Protein AF-A0A1V5IYV1-F1 (afdb_monomer)

Radius of gyration: 19.33 Å; Cα contacts (8 Å, |Δi|>4): 363; chains: 1; bounding box: 56×39×52 Å

Foldseek 3Di:
DDQDFDAWDWKWKDAFPDQPDADPDTHTDDDFDPPFWDKDKAQFDWDFDDDPVDPHGPDIDRPGHIWIKTKTKDLDCQQCVVQLQQVWHGDGPPDTDGDPDPDFRWMWMWTQTPSQKIKTFNIWTKHKDWDWDPDPVIGIMIMIMTIFDCDPVNPDRMDMGHNPD

Structure (mmCIF, N/CA/C/O backbone):
data_AF-A0A1V5IYV1-F1
#
_entry.id   AF-A0A1V5IYV1-F1
#
loop_
_atom_site.group_PDB
_atom_site.id
_atom_site.type_symbol
_atom_site.label_atom_id
_atom_site.label_alt_id
_atom_site.label_comp_id
_atom_site.label_asym_id
_atom_site.label_entity_id
_atom_site.label_seq_id
_atom_site.pdbx_PDB_ins_code
_atom_site.Cartn_x
_atom_site.Cartn_y
_atom_site.Cartn_z
_atom_site.occupancy
_atom_site.B_iso_or_equiv
_atom_site.auth_seq_id
_atom_site.auth_comp_id
_atom_site.auth_asym_id
_atom_site.auth_atom_id
_atom_site.pdbx_PDB_model_num
ATOM 1 N N . MET A 1 1 ? -18.928 -18.892 12.050 1.00 53.16 1 MET A N 1
ATOM 2 C CA . MET A 1 1 ? -17.603 -19.458 12.385 1.00 53.16 1 MET A CA 1
ATOM 3 C C . MET A 1 1 ? -16.616 -18.313 12.238 1.00 53.16 1 MET A C 1
ATOM 5 O O . MET A 1 1 ? -16.802 -17.544 11.308 1.00 53.16 1 MET A O 1
ATOM 9 N N . ALA A 1 2 ? -15.686 -18.104 13.170 1.00 63.81 2 ALA A N 1
ATOM 10 C CA . ALA A 1 2 ? -14.675 -17.061 12.989 1.00 63.81 2 ALA A CA 1
ATOM 11 C C . ALA A 1 2 ? -13.650 -17.561 11.962 1.00 63.81 2 ALA A C 1
ATOM 13 O O . ALA A 1 2 ? -13.095 -18.644 12.148 1.00 63.81 2 ALA A O 1
ATOM 14 N N . GLU A 1 3 ? -13.450 -16.816 10.879 1.00 68.62 3 GLU A N 1
ATOM 15 C CA . GLU A 1 3 ? -12.453 -17.126 9.854 1.00 68.62 3 GLU A CA 1
ATOM 16 C C . GLU A 1 3 ? -11.184 -16.321 10.129 1.00 68.62 3 GLU A C 1
ATOM 18 O O . GLU A 1 3 ? -11.232 -15.127 10.428 1.00 68.62 3 GLU A O 1
ATOM 23 N N . TYR A 1 4 ? -1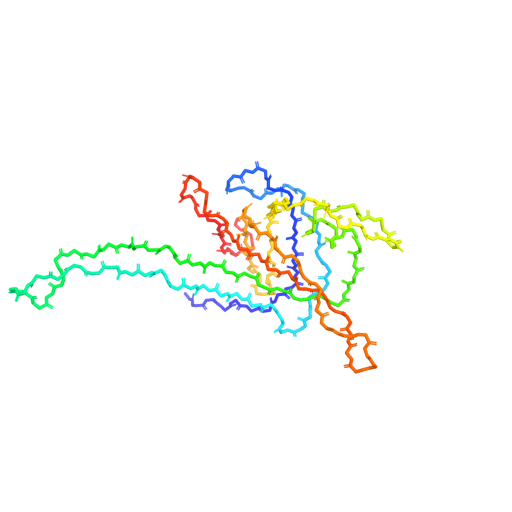0.039 -17.000 10.094 1.00 74.19 4 TYR A N 1
ATOM 24 C CA . TYR A 1 4 ? -8.745 -16.378 10.339 1.00 74.19 4 TYR A CA 1
ATOM 25 C C . TYR A 1 4 ? -8.153 -15.906 9.015 1.00 74.19 4 TYR A C 1
ATOM 27 O O . TYR A 1 4 ? -7.832 -16.724 8.153 1.00 74.19 4 TYR A O 1
ATOM 35 N N . ILE A 1 5 ? -7.952 -14.596 8.887 1.00 74.06 5 ILE A N 1
ATOM 36 C CA . ILE A 1 5 ? -7.238 -13.992 7.761 1.00 74.06 5 ILE A CA 1
ATOM 37 C C . ILE A 1 5 ? -5.764 -13.912 8.133 1.00 74.06 5 ILE A C 1
ATOM 39 O O . ILE A 1 5 ? -5.392 -13.257 9.106 1.00 74.06 5 ILE A O 1
ATOM 43 N N . TYR A 1 6 ? -4.917 -14.601 7.378 1.00 77.44 6 TYR A N 1
ATOM 44 C CA . TYR A 1 6 ? -3.479 -14.624 7.620 1.00 77.44 6 TYR A CA 1
ATOM 45 C C . TYR A 1 6 ? -2.696 -14.719 6.319 1.00 77.44 6 TYR A C 1
ATOM 47 O O . TYR A 1 6 ? -3.211 -15.227 5.322 1.00 77.44 6 TYR A O 1
ATOM 55 N N . ALA A 1 7 ? -1.443 -14.259 6.425 1.00 73.75 7 ALA A N 1
ATOM 56 C CA . ALA A 1 7 ? -0.383 -14.260 5.422 1.00 73.75 7 ALA A CA 1
ATOM 57 C C . ALA A 1 7 ? -0.775 -13.612 4.086 1.00 73.75 7 ALA A C 1
ATOM 59 O O . ALA A 1 7 ? -1.742 -13.985 3.433 1.00 73.75 7 ALA A O 1
ATOM 60 N N . VAL A 1 8 ? -0.013 -12.607 3.663 1.00 79.62 8 VAL A N 1
ATOM 61 C CA . VAL A 1 8 ? -0.205 -12.015 2.339 1.00 79.62 8 VAL A CA 1
ATOM 62 C C . VAL A 1 8 ? 0.543 -12.860 1.328 1.00 79.62 8 VAL A C 1
ATOM 64 O O . VAL A 1 8 ? 1.749 -13.061 1.455 1.00 79.62 8 VAL A O 1
ATOM 67 N N . LYS A 1 9 ? -0.195 -13.323 0.324 1.00 81.81 9 LYS A N 1
ATOM 68 C CA . LYS A 1 9 ? 0.330 -14.100 -0.788 1.00 81.81 9 LYS A CA 1
ATOM 69 C C . LYS A 1 9 ? 0.904 -13.196 -1.866 1.00 81.81 9 LYS A C 1
ATOM 71 O O . LYS A 1 9 ? 1.999 -13.435 -2.357 1.00 81.81 9 LYS A O 1
ATOM 76 N N . GLN A 1 10 ? 0.133 -12.185 -2.269 1.00 83.25 10 GLN A N 1
ATOM 77 C CA . GLN A 1 10 ? 0.498 -11.300 -3.369 1.00 83.25 10 GLN A CA 1
ATOM 78 C C . GLN A 1 10 ? -0.294 -9.994 -3.322 1.00 83.25 10 GLN A C 1
ATOM 80 O O . GLN A 1 10 ? -1.450 -9.969 -2.893 1.00 83.25 10 GLN A O 1
ATOM 85 N N . MET A 1 11 ? 0.317 -8.919 -3.816 1.00 84.12 11 MET A N 1
ATOM 86 C CA . MET A 1 11 ? -0.339 -7.630 -4.009 1.00 84.12 11 MET A CA 1
ATOM 87 C C . MET A 1 11 ? -0.389 -7.263 -5.490 1.00 84.12 11 MET A C 1
ATOM 89 O O . MET A 1 11 ? 0.558 -7.503 -6.241 1.00 84.12 11 MET A O 1
ATOM 93 N N . PHE A 1 12 ? -1.483 -6.630 -5.892 1.00 86.75 12 PHE A N 1
ATOM 94 C CA . PHE A 1 12 ? -1.675 -6.088 -7.227 1.00 86.75 12 PHE A CA 1
ATOM 95 C C . PHE A 1 12 ? -2.101 -4.626 -7.157 1.00 86.75 12 PHE A C 1
ATOM 97 O O . PHE A 1 12 ? -2.751 -4.211 -6.196 1.00 86.75 12 PHE A O 1
ATOM 104 N N . TYR A 1 13 ? -1.777 -3.867 -8.201 1.00 87.12 13 TYR A N 1
ATOM 105 C CA . TYR A 1 13 ? -2.197 -2.480 -8.360 1.00 87.12 13 TYR A CA 1
ATOM 106 C C . TYR A 1 13 ? -2.724 -2.213 -9.773 1.00 87.12 13 TYR A C 1
ATOM 108 O O . TYR A 1 13 ? -2.327 -2.864 -10.742 1.00 87.12 13 TYR A O 1
ATOM 116 N N . GLY A 1 14 ? -3.601 -1.224 -9.905 1.00 84.38 14 GLY A N 1
ATOM 117 C CA . GLY A 1 14 ? -4.127 -0.773 -11.189 1.00 84.38 14 GLY A CA 1
ATOM 118 C C . GLY A 1 14 ? -4.529 0.697 -11.163 1.00 84.38 14 GLY A C 1
ATOM 119 O O . GLY A 1 14 ? -4.516 1.348 -10.117 1.00 84.38 14 GLY A O 1
ATOM 120 N N . THR A 1 15 ? -4.860 1.240 -12.331 1.00 82.06 15 THR A N 1
ATOM 121 C CA . THR A 1 15 ? -5.423 2.592 -12.432 1.00 82.06 15 THR A CA 1
ATOM 122 C C . THR A 1 15 ? -6.911 2.533 -12.073 1.00 82.06 15 THR A C 1
ATOM 124 O O . THR A 1 15 ? -7.603 1.698 -12.652 1.00 82.06 15 THR A O 1
ATOM 127 N N . PRO A 1 16 ? -7.422 3.369 -11.152 1.00 78.56 16 PRO A N 1
ATOM 128 C CA . PRO A 1 16 ? -8.832 3.344 -10.774 1.00 78.56 16 PRO A CA 1
ATOM 129 C C . PRO A 1 16 ? -9.723 3.629 -11.989 1.00 78.56 16 PRO A C 1
ATOM 131 O O . PRO A 1 16 ? -9.472 4.576 -12.734 1.00 78.56 16 PRO A O 1
ATOM 134 N N . THR A 1 17 ? -10.755 2.812 -12.203 1.00 70.31 17 THR A N 1
ATOM 135 C CA . THR A 1 17 ? -11.741 2.980 -13.291 1.00 70.31 17 THR A CA 1
ATOM 136 C C . THR A 1 17 ? -13.053 3.605 -12.813 1.00 70.31 17 THR A C 1
ATOM 138 O O . THR A 1 17 ? -13.943 3.863 -13.619 1.00 70.31 17 THR A O 1
ATOM 141 N N . GLY A 1 18 ? -13.168 3.878 -11.512 1.00 67.88 18 GLY A N 1
ATOM 142 C CA . GLY A 1 18 ? -14.337 4.478 -10.884 1.00 67.88 18 GLY A CA 1
ATOM 143 C C . GLY A 1 18 ? -14.230 4.466 -9.360 1.00 67.88 18 GLY A C 1
ATOM 144 O O . GLY A 1 18 ? -13.191 4.121 -8.800 1.00 67.88 18 GLY A O 1
ATOM 145 N N . SER A 1 19 ? -15.324 4.835 -8.697 1.00 64.31 19 SER A N 1
ATOM 146 C CA . SER A 1 19 ? -15.408 4.930 -7.237 1.00 64.31 19 SER A CA 1
ATOM 147 C C . SER A 1 19 ? -15.381 3.566 -6.532 1.00 64.31 19 SER A C 1
ATOM 149 O O . SER A 1 19 ? -14.793 3.431 -5.466 1.00 64.31 19 SER A O 1
ATOM 151 N N . ASN A 1 20 ? -16.027 2.551 -7.118 1.00 66.25 20 ASN A N 1
ATOM 152 C CA . ASN A 1 20 ? -16.387 1.310 -6.408 1.00 66.25 20 ASN A CA 1
ATOM 153 C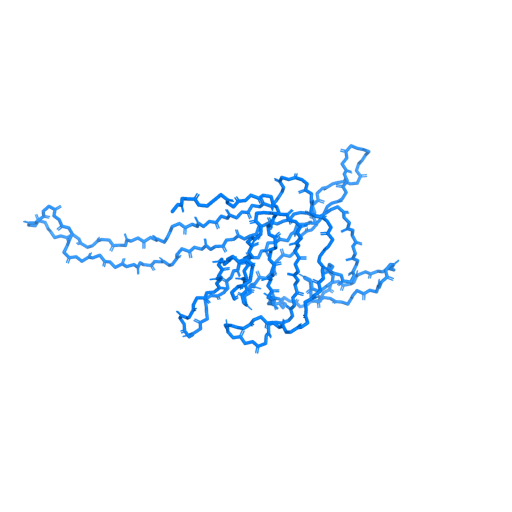 C . ASN A 1 20 ? -16.067 0.044 -7.218 1.00 66.25 20 ASN A C 1
ATOM 155 O O . ASN A 1 20 ? -16.629 -1.022 -6.979 1.00 66.25 20 ASN A O 1
ATOM 159 N N . THR A 1 21 ? -15.226 0.168 -8.243 1.00 70.25 21 THR A N 1
ATOM 160 C CA . THR A 1 21 ? -14.886 -0.934 -9.146 1.00 70.25 21 THR A CA 1
ATOM 161 C C . THR A 1 21 ? -13.381 -1.039 -9.276 1.00 70.25 21 THR A C 1
ATOM 163 O O . THR A 1 21 ? -12.706 -0.043 -9.538 1.00 70.25 21 THR A O 1
ATOM 166 N N . LEU A 1 22 ? -12.854 -2.253 -9.135 1.00 74.06 22 LEU A N 1
ATOM 167 C CA . LEU A 1 22 ? -11.470 -2.531 -9.501 1.00 74.06 22 LEU A CA 1
ATOM 168 C C . LEU A 1 22 ? -11.310 -2.512 -11.028 1.00 74.06 22 LEU A C 1
ATOM 170 O O . LEU A 1 22 ? -12.221 -2.931 -11.746 1.00 74.06 22 LEU A O 1
ATOM 174 N N . PRO A 1 23 ? -10.150 -2.068 -11.535 1.00 78.06 23 PRO A N 1
ATOM 175 C CA . PRO A 1 23 ? -9.812 -2.197 -12.941 1.00 78.06 23 PRO A CA 1
ATOM 176 C C . PRO A 1 23 ? -9.693 -3.666 -13.356 1.00 78.06 23 PRO A C 1
ATOM 178 O O . PRO A 1 23 ? -9.206 -4.506 -12.599 1.00 78.06 23 PRO A O 1
ATOM 181 N N . GLU A 1 24 ? -10.076 -3.957 -14.600 1.00 73.69 24 GLU A N 1
ATOM 182 C CA . GLU A 1 24 ? -9.998 -5.303 -15.188 1.00 73.69 24 GLU A CA 1
ATOM 183 C C . GLU A 1 24 ? -8.550 -5.792 -15.346 1.00 73.69 24 GLU A C 1
ATOM 185 O O . GLU A 1 24 ? -8.270 -6.985 -15.237 1.00 73.69 24 GLU A O 1
ATOM 190 N N . SER A 1 25 ? -7.610 -4.868 -15.565 1.00 78.38 25 SER A N 1
ATOM 191 C CA . SER A 1 25 ? -6.182 -5.158 -15.655 1.00 78.38 25 SER A CA 1
ATOM 192 C C . SER A 1 25 ? -5.457 -4.723 -14.382 1.00 78.38 25 SER A C 1
ATOM 194 O O . SER A 1 25 ? -5.270 -3.527 -14.134 1.00 78.38 25 SER A O 1
ATOM 196 N N . LEU A 1 26 ? -4.999 -5.701 -13.605 1.00 82.88 26 LEU A N 1
ATOM 197 C CA . LEU A 1 26 ? -4.191 -5.497 -12.409 1.00 82.88 26 LEU A CA 1
ATOM 198 C C . LEU A 1 26 ? -2.754 -5.961 -12.662 1.00 82.88 26 LEU A C 1
ATOM 200 O O . LEU A 1 26 ? -2.516 -7.071 -13.134 1.00 82.88 26 LEU A O 1
ATOM 204 N N . SER A 1 27 ? -1.787 -5.104 -12.345 1.00 85.06 27 SER A N 1
ATOM 205 C CA . SER A 1 27 ? -0.362 -5.421 -12.414 1.00 85.06 27 SER A CA 1
ATOM 206 C C . SER A 1 27 ? 0.125 -5.983 -11.078 1.00 85.06 27 SER A C 1
ATOM 208 O O . SER A 1 27 ? -0.180 -5.391 -10.041 1.00 85.06 27 SER A O 1
ATOM 210 N N . PRO A 1 28 ? 0.904 -7.077 -11.064 1.00 85.88 28 PRO A N 1
ATOM 211 C CA . PRO A 1 28 ? 1.488 -7.580 -9.828 1.00 85.88 28 PRO A CA 1
ATOM 212 C C . PRO A 1 28 ? 2.552 -6.611 -9.298 1.00 85.88 28 PRO A C 1
ATOM 214 O O . PRO A 1 28 ? 3.294 -5.992 -10.072 1.00 85.88 28 PRO A O 1
ATOM 217 N N . LEU A 1 29 ? 2.608 -6.487 -7.974 1.00 84.31 29 LEU A N 1
ATOM 218 C CA . LEU A 1 29 ? 3.732 -5.897 -7.253 1.00 84.31 29 LEU A CA 1
ATOM 219 C C . LEU A 1 29 ? 4.785 -6.970 -6.943 1.00 84.31 29 LEU A C 1
ATOM 221 O O . LEU A 1 29 ? 4.434 -8.152 -6.874 1.00 84.31 29 LEU A O 1
ATOM 225 N N . PRO A 1 30 ? 6.058 -6.569 -6.769 1.00 80.88 30 PRO A N 1
ATOM 226 C CA . PRO A 1 30 ? 7.114 -7.481 -6.347 1.00 80.88 30 PRO A CA 1
ATOM 227 C C . PRO A 1 30 ? 6.869 -8.024 -4.935 1.00 80.88 30 PRO A C 1
ATOM 229 O O . PRO A 1 30 ? 6.019 -7.527 -4.193 1.00 80.88 30 PRO A O 1
ATOM 232 N N . ASP A 1 31 ? 7.648 -9.035 -4.556 1.00 81.38 31 ASP A N 1
ATOM 233 C CA . ASP A 1 31 ? 7.522 -9.679 -3.252 1.00 81.38 31 ASP A CA 1
ATOM 234 C C . ASP A 1 31 ? 7.770 -8.685 -2.109 1.00 81.38 31 ASP A C 1
ATOM 236 O O . ASP A 1 31 ? 8.780 -7.973 -2.048 1.00 81.38 31 ASP A O 1
ATOM 240 N N . THR A 1 32 ? 6.827 -8.650 -1.172 1.00 80.62 32 THR A N 1
ATOM 241 C CA . THR A 1 32 ? 6.922 -7.820 0.028 1.00 80.62 32 THR A CA 1
ATOM 242 C C . THR A 1 32 ? 7.923 -8.398 1.017 1.00 80.62 32 THR A C 1
ATOM 244 O O . THR A 1 32 ? 8.015 -9.614 1.207 1.00 80.62 32 THR A O 1
ATOM 247 N N . VAL A 1 33 ? 8.617 -7.520 1.733 1.00 78.25 33 VAL A N 1
ATOM 248 C CA . VAL A 1 33 ? 9.492 -7.906 2.839 1.00 78.25 33 VAL A CA 1
ATOM 249 C C . VAL A 1 33 ? 8.670 -8.571 3.944 1.00 78.25 33 VAL A C 1
ATOM 251 O O . VAL A 1 33 ? 7.594 -8.112 4.326 1.00 78.25 33 VAL A O 1
ATOM 254 N N . LYS A 1 34 ? 9.190 -9.668 4.495 1.00 75.06 34 LYS A N 1
ATOM 255 C CA . LYS A 1 34 ? 8.506 -10.414 5.552 1.00 75.06 34 LYS A CA 1
ATOM 256 C C . LYS A 1 34 ? 8.192 -9.512 6.753 1.00 75.06 34 LYS A C 1
ATOM 258 O O . LYS A 1 34 ? 9.097 -8.937 7.350 1.00 75.06 34 LYS A O 1
ATOM 263 N N . GLY A 1 35 ? 6.918 -9.471 7.144 1.00 73.06 35 GLY A N 1
ATOM 264 C CA . GLY A 1 35 ? 6.453 -8.763 8.341 1.00 73.06 35 GLY A CA 1
ATOM 265 C C . GLY A 1 35 ? 6.359 -7.242 8.202 1.00 73.06 35 GLY A C 1
ATOM 266 O O . GLY A 1 35 ? 6.204 -6.571 9.215 1.00 73.06 35 GLY A O 1
ATOM 267 N N . THR A 1 36 ? 6.460 -6.694 6.987 1.00 76.00 36 THR A N 1
ATOM 268 C CA . THR A 1 36 ? 6.372 -5.239 6.757 1.00 76.00 36 THR A CA 1
ATOM 269 C C . THR A 1 36 ? 5.012 -4.776 6.264 1.00 76.00 36 THR A C 1
ATOM 271 O O . THR A 1 36 ? 4.789 -3.572 6.184 1.00 76.00 36 THR A O 1
ATOM 274 N N . ILE A 1 37 ? 4.109 -5.709 5.943 1.00 77.12 37 ILE A N 1
ATOM 275 C CA . ILE A 1 37 ? 2.730 -5.361 5.624 1.00 77.12 37 ILE A CA 1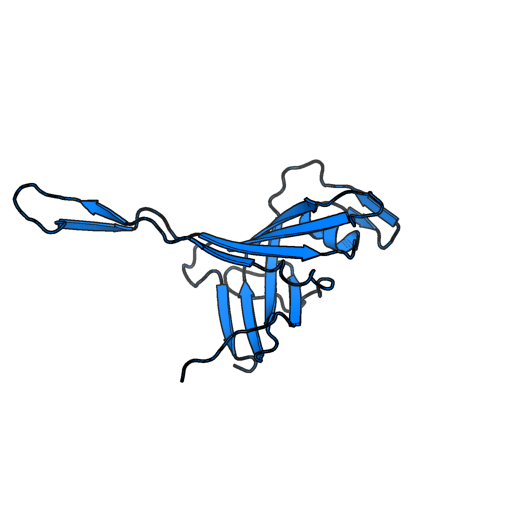
ATOM 276 C C . ILE A 1 37 ? 1.994 -5.074 6.923 1.00 77.12 37 ILE A C 1
ATOM 278 O O . ILE A 1 37 ? 1.795 -5.978 7.738 1.00 77.12 37 ILE A O 1
ATOM 282 N N . THR A 1 38 ? 1.578 -3.827 7.091 1.00 78.31 38 THR A N 1
ATOM 283 C CA . THR A 1 38 ? 0.721 -3.399 8.191 1.00 78.31 38 THR A CA 1
ATOM 284 C C . THR A 1 38 ? -0.589 -2.864 7.636 1.00 78.31 38 THR A C 1
ATOM 286 O O . THR A 1 38 ? -0.619 -2.146 6.635 1.00 78.31 38 THR A O 1
ATOM 289 N N . VAL A 1 39 ? -1.680 -3.265 8.283 1.00 75.62 39 VAL A N 1
ATOM 290 C CA . VAL A 1 39 ? -3.025 -2.753 8.038 1.00 75.62 39 VAL A CA 1
ATOM 291 C C . VAL A 1 39 ? -3.472 -2.111 9.339 1.00 75.62 39 VAL A C 1
ATOM 293 O O . VAL A 1 39 ? -3.612 -2.802 10.348 1.00 75.62 39 VAL A O 1
ATOM 296 N N . GLU A 1 40 ? -3.635 -0.795 9.324 1.00 74.31 40 GLU A N 1
ATOM 297 C CA . GLU A 1 40 ? -4.022 -0.012 10.494 1.00 74.31 40 GLU A CA 1
ATOM 298 C C . GLU A 1 40 ? -5.309 0.745 10.186 1.00 74.31 40 GLU A C 1
ATOM 300 O O . GLU A 1 40 ? -5.385 1.477 9.201 1.00 74.31 40 GLU A O 1
ATOM 305 N N . GLU A 1 41 ? -6.309 0.575 11.045 1.00 68.62 41 GLU A N 1
ATOM 306 C CA . GLU A 1 41 ? -7.542 1.353 11.028 1.00 68.62 41 GLU A CA 1
ATOM 307 C C . GLU A 1 41 ? -7.578 2.198 12.301 1.00 68.62 41 GLU A C 1
ATOM 309 O O . GLU A 1 41 ? -7.535 1.680 13.419 1.00 68.62 41 GLU A O 1
ATOM 314 N N . THR A 1 42 ? -7.590 3.514 12.132 1.00 68.81 42 THR A N 1
ATOM 315 C CA . THR A 1 42 ? -7.709 4.465 13.236 1.00 68.81 42 THR A CA 1
ATOM 316 C C . THR A 1 42 ? -9.184 4.702 13.510 1.00 68.81 42 THR A C 1
ATOM 318 O O . THR A 1 42 ? -9.941 4.982 12.586 1.00 68.81 42 THR A O 1
ATOM 321 N N . GLU A 1 43 ? -9.613 4.621 14.769 1.00 55.94 43 GLU A N 1
ATOM 322 C CA . GLU A 1 43 ? -11.001 4.917 15.127 1.00 55.94 43 GLU A CA 1
ATOM 323 C C . GLU A 1 43 ? -11.333 6.399 14.889 1.00 55.94 43 GLU A C 1
ATOM 325 O O . GLU A 1 43 ? -10.588 7.296 15.284 1.00 55.94 43 GLU A O 1
ATOM 330 N N . GLY A 1 44 ? -12.488 6.662 14.273 1.00 55.59 44 GLY A N 1
ATOM 331 C CA . GLY A 1 44 ? -13.011 8.020 14.131 1.00 55.59 44 GLY A CA 1
ATOM 332 C C . GLY A 1 44 ? -13.449 8.601 15.477 1.00 55.59 44 GLY A C 1
ATOM 333 O O . GLY A 1 44 ? -13.995 7.899 16.333 1.00 55.59 44 GLY A O 1
ATOM 334 N N . THR A 1 45 ? -13.247 9.902 15.680 1.00 55.38 45 THR A N 1
ATOM 335 C CA . THR A 1 45 ? -13.612 10.556 16.940 1.00 55.38 45 THR A CA 1
ATOM 336 C C . THR A 1 45 ? -15.121 10.818 17.033 1.00 55.38 45 THR A C 1
ATOM 338 O O . THR A 1 45 ? -15.783 11.242 16.081 1.00 55.38 45 THR A O 1
ATOM 341 N N . LEU A 1 46 ? -15.689 10.578 18.220 1.00 56.25 46 LEU A N 1
ATOM 342 C CA . LEU A 1 46 ? -17.076 10.909 18.554 1.00 56.25 46 LEU A CA 1
ATOM 343 C C . LEU A 1 46 ? -17.106 12.144 19.459 1.00 56.25 46 LEU A C 1
ATOM 345 O O . LEU A 1 46 ? -16.718 12.077 20.628 1.00 56.25 46 LEU A O 1
ATOM 349 N N . THR A 1 47 ? -17.642 13.255 18.960 1.00 63.16 47 THR A N 1
ATOM 350 C CA . THR A 1 47 ? -17.889 14.444 19.780 1.00 63.16 47 THR A CA 1
ATOM 351 C C . THR A 1 47 ? -19.221 14.293 20.514 1.00 63.16 47 THR A C 1
ATOM 353 O O . THR A 1 47 ? -20.289 14.166 19.907 1.00 63.16 47 THR A O 1
ATOM 356 N N . LYS A 1 48 ? -19.167 14.293 21.850 1.00 62.38 48 LYS A N 1
ATOM 357 C CA . LYS A 1 48 ? -20.336 14.172 22.735 1.00 62.38 48 LYS A CA 1
ATOM 358 C C . LYS A 1 48 ? -20.726 15.546 23.276 1.00 62.38 48 LYS A C 1
ATOM 360 O O . LYS A 1 48 ? -19.895 16.238 23.857 1.00 62.38 48 LYS A O 1
ATOM 365 N N . PHE A 1 49 ? -21.995 15.912 23.131 1.00 63.06 49 PHE A N 1
ATOM 366 C CA . PHE A 1 49 ? -22.571 17.121 23.713 1.00 63.06 49 PHE A CA 1
ATOM 367 C C . PHE A 1 49 ? -23.246 16.789 25.039 1.00 63.06 49 PHE A C 1
ATOM 369 O O . PHE A 1 49 ? -24.165 15.968 25.102 1.00 63.06 49 PHE A O 1
ATOM 376 N N . TRP A 1 50 ? -22.780 17.449 26.092 1.00 70.00 50 TRP A N 1
ATOM 377 C CA . TRP A 1 50 ? -23.252 17.276 27.459 1.00 70.00 50 TRP A CA 1
ATOM 378 C C . TRP A 1 50 ? -24.166 18.433 27.852 1.00 70.00 50 TRP A C 1
ATOM 380 O O . TRP A 1 50 ? -24.046 19.537 27.322 1.00 70.00 50 TRP A O 1
ATOM 390 N N . VAL A 1 51 ? -25.084 18.178 28.781 1.00 57.94 51 VAL A N 1
ATOM 391 C CA . VAL A 1 51 ? -25.910 19.214 29.408 1.00 57.94 51 VAL A CA 1
ATOM 392 C C . VAL A 1 51 ? -25.892 18.936 30.904 1.00 57.94 51 VAL A C 1
ATOM 394 O O . VAL A 1 51 ? -26.141 17.800 31.302 1.00 57.94 51 VAL A O 1
ATOM 397 N N . ASP A 1 52 ? -25.627 19.950 31.727 1.00 58.91 52 ASP A N 1
ATOM 398 C CA . ASP A 1 52 ? -25.333 19.799 33.167 1.00 58.91 52 ASP A CA 1
ATOM 399 C C . ASP A 1 52 ? -26.429 19.100 33.993 1.00 58.91 52 ASP A C 1
ATOM 401 O O . ASP A 1 52 ? -26.202 18.670 35.120 1.00 58.91 52 ASP A O 1
ATOM 405 N N . GLN A 1 53 ? -27.632 18.960 33.437 1.00 59.19 53 GLN A N 1
ATOM 406 C CA . GLN A 1 53 ? -28.789 18.354 34.097 1.00 59.19 53 GLN A CA 1
ATOM 407 C C . GLN A 1 53 ? -28.872 16.829 33.943 1.00 59.19 53 GLN A C 1
ATOM 409 O O . GLN A 1 53 ? -29.724 16.201 34.576 1.00 59.19 53 GLN A O 1
ATOM 414 N N . LYS A 1 54 ? -28.045 16.211 33.089 1.00 50.69 54 LYS A N 1
ATOM 415 C CA . LYS A 1 54 ? -28.073 14.762 32.844 1.00 50.69 54 LYS A CA 1
ATOM 416 C C . LYS A 1 54 ? -26.665 14.183 32.787 1.00 50.69 54 LYS A C 1
ATOM 418 O O . LYS A 1 54 ? -25.751 14.767 32.224 1.00 50.69 54 LYS A O 1
ATOM 423 N N . LYS A 1 55 ? -26.520 12.977 33.338 1.00 60.97 55 LYS A N 1
ATOM 424 C CA . LYS A 1 55 ? -25.261 12.215 33.348 1.00 60.97 55 LYS A CA 1
ATOM 425 C C . LYS A 1 55 ? -24.925 11.588 31.987 1.00 60.97 55 LYS A C 1
ATOM 427 O O . LYS A 1 55 ? -23.816 11.108 31.796 1.00 60.97 55 LYS A O 1
ATOM 432 N N . GLU A 1 56 ? -25.870 11.583 31.052 1.00 59.41 56 GLU A N 1
ATOM 433 C CA . GLU A 1 56 ? -25.717 10.999 29.720 1.00 59.41 56 GLU A CA 1
ATOM 434 C C . GLU A 1 56 ? -25.698 12.099 28.647 1.00 59.41 56 GLU A C 1
ATOM 436 O O . GLU A 1 56 ? -26.429 13.088 28.778 1.00 59.41 56 GLU A O 1
ATOM 441 N N . PRO A 1 57 ? -24.872 11.954 27.592 1.00 61.38 57 PRO A N 1
ATOM 442 C CA . PRO A 1 57 ? -24.750 12.959 26.544 1.00 61.38 57 PRO A CA 1
ATOM 443 C C . PRO A 1 57 ? -26.059 13.082 25.757 1.00 61.38 57 PRO A C 1
ATOM 445 O O . PRO A 1 57 ? -26.665 12.088 25.364 1.00 61.38 57 PRO A O 1
ATOM 448 N N . VAL A 1 58 ? -26.480 14.318 25.492 1.00 58.62 58 VAL A N 1
ATOM 449 C CA . VAL A 1 58 ? -27.749 14.619 24.806 1.00 58.62 58 VAL A CA 1
ATOM 450 C C . VAL A 1 58 ? -27.635 14.411 23.297 1.00 58.62 58 VAL A C 1
ATOM 452 O O . VAL A 1 58 ? -28.629 14.133 22.629 1.00 58.62 58 VAL A O 1
ATOM 455 N N . ARG A 1 59 ? -26.421 14.512 22.747 1.00 53.03 59 ARG A N 1
ATOM 456 C CA . ARG A 1 59 ? -26.154 14.245 21.334 1.00 53.03 59 ARG A CA 1
ATOM 457 C C . ARG A 1 59 ? -24.738 13.722 21.154 1.00 53.03 59 ARG A C 1
ATOM 459 O O . ARG A 1 59 ? -23.798 14.276 21.716 1.00 53.03 59 ARG A O 1
ATOM 466 N N . VAL A 1 60 ? -24.587 12.680 20.348 1.00 53.91 60 VAL A N 1
ATOM 467 C CA . VAL A 1 60 ? -23.286 12.174 19.906 1.00 53.91 60 VAL A CA 1
ATOM 468 C C . VAL A 1 60 ? -23.205 12.419 18.407 1.00 53.91 60 VAL A C 1
ATOM 470 O O . VAL A 1 60 ? -24.087 11.987 17.668 1.00 53.91 60 VAL A O 1
ATOM 473 N N . ILE A 1 61 ? -22.198 13.169 17.972 1.00 60.19 61 ILE A N 1
ATOM 474 C CA . ILE A 1 61 ? -21.938 13.448 16.559 1.00 60.19 61 ILE A CA 1
ATOM 475 C C . ILE A 1 61 ? -20.599 12.797 16.215 1.00 60.19 61 ILE A C 1
ATOM 477 O O . ILE A 1 61 ? -19.613 13.011 16.919 1.00 60.19 61 ILE A O 1
ATOM 481 N N . LYS A 1 62 ? -20.563 11.993 15.148 1.00 56.19 62 LYS A N 1
ATOM 482 C CA . LYS A 1 62 ? -19.307 11.501 14.571 1.00 56.19 62 LYS A CA 1
ATOM 483 C C . LYS A 1 62 ? -18.602 12.700 13.938 1.00 56.19 62 LYS A C 1
ATOM 485 O O . LYS A 1 62 ? -19.136 13.283 12.997 1.00 56.19 62 LYS A O 1
ATOM 490 N N . SER A 1 63 ? -17.499 13.134 14.540 1.00 58.25 63 SER A N 1
ATOM 491 C CA . SER A 1 63 ? -16.785 14.352 14.145 1.00 58.25 63 SER A CA 1
ATOM 492 C C . SER A 1 63 ? -15.736 14.078 13.077 1.00 58.25 63 SER A C 1
ATOM 494 O O . SER A 1 63 ? -15.538 14.923 12.211 1.00 58.25 63 SER A O 1
ATOM 496 N N . GLU A 1 64 ? -15.116 12.898 13.105 1.00 57.50 64 GLU A N 1
ATOM 497 C CA . GLU A 1 64 ? -14.107 12.483 12.131 1.00 57.50 64 GLU A CA 1
ATOM 498 C C . GLU A 1 64 ? -14.349 11.031 11.717 1.00 57.50 64 GLU A C 1
ATOM 500 O O . GLU A 1 64 ? -14.804 10.198 12.511 1.00 57.50 64 GLU A O 1
ATOM 505 N N . GLU A 1 65 ? -14.081 10.728 10.452 1.00 60.47 65 GLU A N 1
ATOM 506 C CA . GLU A 1 65 ? -14.076 9.350 9.973 1.00 60.47 65 GLU A CA 1
ATOM 507 C C . GLU A 1 65 ? -12.754 8.684 10.344 1.00 60.47 65 GLU A C 1
ATOM 509 O O . GLU A 1 65 ? -11.717 9.340 10.397 1.00 60.47 65 GLU A O 1
ATOM 514 N N . GLY A 1 66 ? -12.815 7.391 10.662 1.00 56.44 66 GLY A N 1
ATOM 515 C CA . GLY A 1 66 ? -11.612 6.608 10.893 1.00 56.44 66 GLY A CA 1
ATOM 516 C C . GLY A 1 66 ? -10.782 6.524 9.617 1.00 56.44 66 GLY A C 1
ATOM 517 O O . GLY A 1 66 ? -11.345 6.489 8.523 1.00 56.44 66 GLY A O 1
ATOM 518 N N . ASP A 1 67 ? -9.461 6.523 9.758 1.00 65.81 67 ASP A N 1
ATOM 519 C CA . ASP A 1 67 ? -8.540 6.440 8.625 1.00 65.81 67 ASP A CA 1
ATOM 520 C C . ASP A 1 67 ? -8.006 5.014 8.497 1.00 65.81 67 ASP A C 1
ATOM 522 O O . ASP A 1 67 ? -7.606 4.405 9.492 1.00 65.81 67 ASP A O 1
ATOM 526 N N . PHE A 1 68 ? -7.986 4.487 7.278 1.00 73.75 68 PHE A N 1
ATOM 527 C CA . PHE A 1 68 ? -7.412 3.182 6.980 1.00 73.75 68 PHE A CA 1
ATOM 528 C C . PHE A 1 68 ? -6.095 3.388 6.249 1.00 73.75 68 PHE A C 1
ATOM 530 O O . PHE A 1 68 ? -6.021 4.095 5.245 1.00 73.75 68 PHE A O 1
ATOM 537 N N . THR A 1 69 ? -5.039 2.733 6.713 1.00 78.12 69 THR A N 1
ATOM 538 C CA . THR A 1 69 ? -3.743 2.791 6.048 1.00 78.12 69 THR A CA 1
ATOM 539 C C . THR A 1 69 ? -3.171 1.398 5.868 1.00 78.12 69 THR A C 1
ATOM 541 O O . THR A 1 69 ? -3.107 0.597 6.800 1.00 78.12 69 THR A O 1
ATOM 544 N N . LEU A 1 70 ? -2.742 1.119 4.640 1.00 79.19 70 LEU A N 1
ATOM 545 C CA . LEU A 1 70 ? -1.982 -0.070 4.297 1.00 79.19 70 LEU A CA 1
ATOM 546 C C . LEU A 1 70 ? -0.552 0.349 3.978 1.00 79.19 70 LEU A C 1
ATOM 548 O O . LEU A 1 70 ? -0.328 1.176 3.094 1.00 79.19 70 LEU A O 1
ATOM 552 N N . THR A 1 71 ? 0.417 -0.219 4.688 1.00 83.69 71 THR A N 1
ATOM 553 C CA . THR A 1 71 ? 1.842 0.023 4.435 1.00 83.69 71 THR A CA 1
ATOM 554 C C . THR A 1 71 ? 2.513 -1.286 4.057 1.00 83.69 71 THR A C 1
ATOM 556 O O . THR A 1 71 ? 2.267 -2.296 4.702 1.00 83.69 71 THR A O 1
ATOM 559 N N . ALA A 1 72 ? 3.347 -1.284 3.018 1.00 83.06 72 ALA A N 1
ATOM 560 C CA . ALA A 1 72 ? 4.137 -2.439 2.596 1.00 83.06 72 ALA A CA 1
ATOM 561 C C . ALA A 1 72 ? 5.556 -2.006 2.211 1.00 83.06 72 ALA A C 1
ATOM 563 O O . ALA A 1 72 ? 5.745 -0.923 1.658 1.00 83.06 72 ALA A O 1
ATOM 564 N N . GLN A 1 73 ? 6.557 -2.847 2.479 1.00 82.88 73 GLN A N 1
ATOM 565 C CA . GLN A 1 73 ? 7.937 -2.613 2.040 1.00 82.88 73 GLN A CA 1
ATOM 566 C C . GLN A 1 73 ? 8.390 -3.681 1.053 1.00 82.88 73 GLN A C 1
ATOM 568 O O . GLN A 1 73 ? 8.004 -4.843 1.173 1.00 82.88 73 GLN A O 1
ATOM 573 N N . PHE A 1 74 ? 9.271 -3.297 0.136 1.00 80.56 74 PHE A N 1
ATOM 574 C CA . PHE A 1 74 ? 9.798 -4.147 -0.927 1.00 80.56 74 PHE A CA 1
ATOM 575 C C . PHE A 1 74 ? 11.322 -3.991 -1.017 1.00 80.56 74 PHE A C 1
ATOM 577 O O . PHE A 1 74 ? 11.839 -2.875 -0.907 1.00 80.56 74 PHE A O 1
ATOM 584 N N . TYR A 1 75 ? 12.038 -5.102 -1.223 1.00 79.25 75 TYR A N 1
ATOM 585 C CA . TYR A 1 75 ? 13.479 -5.079 -1.523 1.00 79.25 75 TYR A CA 1
ATOM 586 C C . TYR A 1 75 ? 13.767 -4.970 -3.018 1.00 79.25 75 TYR A C 1
ATOM 588 O O . TYR A 1 75 ? 14.800 -4.424 -3.398 1.00 79.25 75 TYR A O 1
ATOM 596 N N . ASP A 1 76 ? 12.874 -5.496 -3.856 1.00 76.44 76 ASP A N 1
ATOM 597 C CA . ASP A 1 76 ? 13.046 -5.429 -5.300 1.00 76.44 76 ASP A CA 1
ATOM 598 C C . ASP A 1 76 ? 12.713 -4.024 -5.810 1.00 76.44 76 ASP A C 1
ATOM 600 O O . ASP A 1 76 ? 11.650 -3.464 -5.515 1.00 76.44 76 ASP A O 1
ATOM 604 N N . PHE A 1 77 ? 13.652 -3.449 -6.554 1.00 70.12 77 PHE A N 1
ATOM 605 C CA . PHE A 1 77 ? 13.595 -2.079 -7.040 1.00 70.12 77 PHE A CA 1
ATOM 606 C C . PHE A 1 77 ? 13.286 -2.075 -8.538 1.00 70.12 77 PHE A C 1
ATOM 608 O O . PHE A 1 77 ? 14.130 -1.750 -9.373 1.00 70.12 77 PHE A O 1
ATOM 615 N N . ASP A 1 78 ? 12.050 -2.431 -8.880 1.00 77.62 78 ASP A N 1
ATOM 616 C CA . ASP A 1 78 ? 11.555 -2.268 -10.243 1.00 77.62 78 ASP A CA 1
ATOM 617 C C . ASP A 1 78 ? 11.254 -0.782 -10.506 1.00 77.62 78 ASP A C 1
ATOM 619 O O . ASP A 1 78 ? 10.297 -0.202 -9.977 1.00 77.62 78 ASP A O 1
ATOM 623 N N . PHE A 1 79 ? 12.103 -0.156 -11.325 1.00 75.31 79 PHE A N 1
ATOM 624 C CA . PHE A 1 79 ? 12.026 1.265 -11.659 1.00 75.31 79 PHE A CA 1
ATOM 625 C C . PHE A 1 79 ? 10.701 1.658 -12.318 1.00 75.31 79 PHE A C 1
ATOM 627 O O . PHE A 1 79 ? 10.252 2.784 -12.107 1.00 75.31 79 PHE A O 1
ATOM 634 N N . GLU A 1 80 ? 10.040 0.766 -13.062 1.00 78.44 80 GLU A N 1
ATOM 635 C CA . GLU A 1 80 ? 8.735 1.069 -13.669 1.00 78.44 80 GLU A CA 1
ATOM 636 C C . GLU A 1 80 ? 7.626 1.114 -12.619 1.00 78.44 80 GLU A C 1
ATOM 638 O O . GLU A 1 80 ? 6.781 2.016 -12.622 1.00 78.44 80 GLU A O 1
ATOM 643 N N . LYS A 1 81 ? 7.652 0.167 -11.677 1.00 78.56 81 LYS A N 1
ATOM 644 C CA . LYS A 1 81 ? 6.678 0.096 -10.581 1.00 78.56 81 LYS A CA 1
ATOM 645 C C . LYS A 1 81 ? 6.851 1.269 -9.638 1.00 78.56 81 LYS A C 1
ATOM 647 O O . LYS A 1 81 ? 5.878 1.947 -9.323 1.00 78.56 81 LYS A O 1
ATOM 652 N N . TYR A 1 82 ? 8.089 1.563 -9.253 1.00 78.38 82 TYR A N 1
ATOM 653 C CA . TYR A 1 82 ? 8.385 2.702 -8.393 1.00 78.38 82 TYR A CA 1
ATOM 654 C C . TYR A 1 82 ? 8.003 4.035 -9.058 1.00 78.38 82 TYR A C 1
ATOM 656 O O . TYR A 1 82 ? 7.424 4.908 -8.404 1.00 78.38 82 TYR A O 1
ATOM 664 N N . ALA A 1 83 ? 8.226 4.172 -10.371 1.00 77.44 83 ALA A N 1
ATOM 665 C CA . ALA A 1 83 ? 7.809 5.353 -11.120 1.00 77.44 83 ALA A CA 1
ATOM 666 C C . ALA A 1 83 ? 6.300 5.579 -11.105 1.00 77.44 83 ALA A C 1
ATOM 668 O O . ALA A 1 83 ? 5.852 6.711 -10.894 1.00 77.44 83 ALA A O 1
ATOM 669 N N . ALA A 1 84 ? 5.525 4.502 -11.245 1.00 77.75 84 ALA A N 1
ATOM 670 C CA . ALA A 1 84 ? 4.068 4.555 -11.214 1.00 77.75 84 ALA A CA 1
ATOM 671 C C . ALA A 1 84 ? 3.512 5.110 -9.888 1.00 77.75 84 ALA A C 1
ATOM 673 O O . ALA A 1 84 ? 2.425 5.685 -9.895 1.00 77.75 84 ALA A O 1
ATOM 674 N N . PHE A 1 85 ? 4.256 4.985 -8.780 1.00 79.38 85 PHE A N 1
ATOM 675 C CA . PHE A 1 85 ? 3.902 5.521 -7.454 1.00 79.38 85 PHE A CA 1
ATOM 676 C C . PHE A 1 85 ? 4.605 6.835 -7.090 1.00 79.38 85 PHE A C 1
ATOM 678 O O . PHE A 1 85 ? 4.414 7.357 -5.991 1.00 79.38 85 PHE A O 1
ATOM 685 N N . LYS A 1 86 ? 5.412 7.388 -7.998 1.00 78.31 86 LYS A N 1
ATOM 686 C CA . LYS A 1 86 ? 6.038 8.714 -7.866 1.00 78.31 86 LYS A CA 1
ATOM 687 C C . LYS A 1 86 ? 5.637 9.696 -8.973 1.00 78.31 86 LYS A C 1
ATOM 689 O O . LYS A 1 86 ? 6.149 10.812 -9.004 1.00 78.31 86 LYS A O 1
ATOM 694 N N . GLY A 1 87 ? 4.741 9.281 -9.872 1.00 67.88 87 GLY A N 1
ATOM 695 C CA . GLY A 1 87 ? 4.195 10.112 -10.947 1.00 67.88 87 GLY A CA 1
ATOM 696 C C . GLY A 1 87 ? 5.202 10.372 -12.065 1.00 67.88 87 GLY A C 1
ATOM 697 O O . GLY A 1 87 ? 4.986 11.240 -12.901 1.00 67.88 87 GLY A O 1
ATOM 698 N N . GLY A 1 88 ? 6.326 9.658 -12.046 1.00 66.81 88 GLY A N 1
ATOM 699 C CA . GLY A 1 88 ? 7.425 9.841 -12.980 1.00 66.81 88 GLY A CA 1
ATOM 700 C C . GLY A 1 88 ? 7.392 8.851 -14.137 1.00 66.81 88 GLY A C 1
ATOM 701 O O . GLY A 1 88 ? 6.498 8.012 -14.247 1.00 66.81 88 GLY A O 1
ATOM 702 N N . VAL A 1 89 ? 8.424 8.919 -14.974 1.00 70.12 89 VAL A N 1
ATOM 703 C CA . VAL A 1 89 ? 8.660 7.944 -16.044 1.00 70.12 89 VAL A CA 1
ATOM 704 C C . VAL A 1 89 ? 9.754 6.988 -15.581 1.00 70.12 89 VAL A C 1
ATOM 706 O O . VAL A 1 89 ? 10.862 7.410 -15.241 1.00 70.12 89 VAL A O 1
ATOM 709 N N . GLY A 1 90 ? 9.422 5.701 -15.533 1.00 64.06 90 GLY A N 1
ATOM 710 C CA . GLY A 1 90 ? 10.380 4.622 -15.322 1.00 64.06 90 GLY A CA 1
ATOM 711 C C . GLY A 1 90 ? 10.759 4.008 -16.661 1.00 64.06 90 GLY A C 1
ATOM 712 O O . GLY A 1 90 ? 9.913 3.880 -17.543 1.00 64.06 90 GLY A O 1
ATOM 713 N N . VAL A 1 91 ? 12.026 3.641 -16.810 1.00 71.19 91 VAL A N 1
ATOM 714 C CA . VAL A 1 91 ? 12.506 2.817 -17.921 1.00 71.19 91 VAL A CA 1
ATOM 715 C C . VAL A 1 91 ? 12.952 1.489 -17.327 1.00 71.19 91 VAL A C 1
ATOM 717 O O . VAL A 1 91 ? 13.863 1.482 -16.491 1.00 71.19 91 VAL A O 1
ATOM 720 N N . ALA A 1 92 ? 12.323 0.384 -17.748 1.00 71.12 92 ALA A N 1
ATOM 721 C CA . ALA A 1 92 ? 12.663 -0.968 -17.305 1.00 71.12 92 ALA A CA 1
ATOM 722 C C . ALA A 1 92 ? 14.181 -1.184 -17.224 1.00 71.12 92 ALA A C 1
ATOM 724 O O . ALA A 1 92 ? 14.901 -1.054 -18.215 1.00 71.12 92 ALA A O 1
ATOM 725 N N . GLY A 1 93 ? 14.662 -1.508 -16.021 1.00 62.84 93 GLY A N 1
ATOM 726 C CA . GLY A 1 93 ? 16.055 -1.881 -15.770 1.00 62.84 93 GLY A CA 1
ATOM 727 C C . GLY A 1 93 ? 17.107 -0.794 -16.020 1.00 62.84 93 GLY A C 1
ATOM 728 O O . GLY A 1 93 ? 18.293 -1.115 -15.996 1.00 62.84 93 GLY A O 1
ATOM 729 N N . ALA A 1 94 ? 16.717 0.462 -16.263 1.00 70.06 94 ALA A N 1
ATOM 730 C CA . AL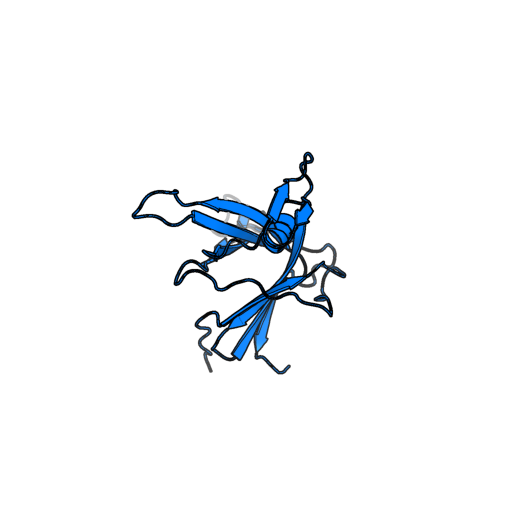A A 1 94 ? 17.659 1.511 -16.652 1.00 70.06 94 ALA A CA 1
ATOM 731 C C . ALA A 1 94 ? 17.652 2.709 -15.701 1.00 70.06 94 ALA A C 1
ATOM 733 O O . ALA A 1 94 ? 18.701 3.089 -15.178 1.00 70.06 94 ALA A O 1
ATOM 734 N N . SER A 1 95 ? 16.494 3.334 -15.493 1.00 70.81 95 SER A N 1
ATOM 735 C CA . SER A 1 95 ? 16.412 4.568 -14.715 1.00 70.81 95 SER A CA 1
ATOM 736 C C . SER A 1 95 ? 14.989 4.890 -14.279 1.00 70.81 95 SER A C 1
ATOM 738 O O . SER A 1 95 ? 14.002 4.402 -14.830 1.00 70.81 95 SER A O 1
ATOM 740 N N . PHE A 1 96 ? 14.896 5.762 -13.282 1.00 74.06 96 PHE A N 1
ATOM 741 C CA . PHE A 1 96 ? 13.656 6.384 -12.858 1.00 74.06 96 PHE A CA 1
ATOM 742 C C . PHE A 1 96 ? 13.889 7.884 -12.674 1.00 74.06 96 PHE A C 1
ATOM 744 O O . PHE A 1 96 ? 14.823 8.281 -11.972 1.00 74.06 96 PHE A O 1
ATOM 751 N N . THR A 1 97 ? 13.012 8.697 -13.261 1.00 71.62 97 THR A N 1
ATOM 752 C CA . THR A 1 97 ? 12.970 10.144 -13.026 1.00 71.62 97 THR A CA 1
ATOM 753 C C . THR A 1 97 ? 11.654 10.489 -12.330 1.00 71.62 97 THR A C 1
ATOM 755 O O . THR A 1 97 ? 10.598 10.236 -12.916 1.00 71.62 97 THR A O 1
ATOM 758 N N . PRO A 1 98 ? 11.675 11.044 -11.101 1.00 69.25 98 PRO A N 1
ATOM 759 C CA . PRO A 1 98 ? 10.456 11.466 -10.417 1.00 69.25 98 PRO A CA 1
ATOM 760 C C . PRO A 1 98 ? 9.760 12.603 -11.161 1.00 69.25 98 PRO A C 1
ATOM 762 O O . PRO A 1 98 ? 10.410 13.379 -11.863 1.00 69.25 98 PRO A O 1
ATOM 765 N N . SER A 1 99 ? 8.442 12.709 -10.979 1.00 70.62 99 SER A N 1
ATOM 766 C CA . SER A 1 99 ? 7.702 13.886 -11.433 1.00 70.62 99 SER A CA 1
ATOM 767 C C . SER A 1 99 ? 8.280 15.146 -10.792 1.00 70.62 99 SER A C 1
ATOM 769 O O . SER A 1 99 ? 8.640 15.142 -9.612 1.00 70.62 99 SER A O 1
ATOM 771 N N . THR A 1 100 ? 8.349 16.230 -11.559 1.00 66.75 100 THR A N 1
ATOM 772 C CA . THR A 1 100 ? 8.654 17.565 -11.030 1.00 66.75 100 THR A CA 1
ATOM 773 C C . THR A 1 100 ? 7.477 18.171 -10.268 1.00 66.75 100 THR A C 1
ATOM 775 O O . THR A 1 100 ? 7.677 19.113 -9.502 1.00 66.75 100 THR A O 1
ATOM 778 N N . ASP A 1 101 ? 6.277 17.614 -10.443 1.00 64.50 101 ASP A N 1
ATOM 779 C CA . ASP A 1 101 ? 5.039 18.134 -9.877 1.00 64.50 101 ASP A CA 1
ATOM 780 C C . ASP A 1 101 ? 4.554 17.284 -8.697 1.00 64.50 101 ASP A C 1
ATOM 782 O O . ASP A 1 101 ? 4.676 16.056 -8.683 1.00 64.50 101 ASP A O 1
ATOM 786 N N . TYR A 1 102 ? 3.937 17.944 -7.713 1.00 60.38 102 TYR A N 1
ATOM 787 C CA . TYR A 1 102 ? 3.235 17.297 -6.601 1.00 60.38 102 TYR A CA 1
ATOM 788 C C . TYR A 1 102 ? 1.878 16.761 -7.075 1.00 60.38 102 TYR A C 1
ATOM 790 O O . TYR A 1 102 ? 0.822 17.264 -6.697 1.00 60.38 102 TYR A O 1
ATOM 798 N N . THR A 1 103 ? 1.896 15.765 -7.954 1.00 64.00 103 THR A N 1
ATOM 799 C CA . THR A 1 103 ? 0.681 15.080 -8.400 1.00 64.00 103 THR A CA 1
ATOM 800 C C . THR A 1 103 ? 0.277 14.024 -7.380 1.00 64.00 103 THR A C 1
ATOM 802 O O . THR A 1 103 ? 1.080 13.145 -7.063 1.00 64.00 103 THR A O 1
ATOM 805 N N . THR A 1 104 ? -0.965 14.081 -6.894 1.00 69.19 104 THR A N 1
ATOM 806 C CA . THR A 1 104 ? -1.568 12.983 -6.128 1.00 69.19 104 THR A CA 1
ATOM 807 C C . THR A 1 104 ? -1.678 11.759 -7.030 1.00 69.19 104 THR A C 1
ATOM 809 O O . THR A 1 104 ? -2.089 11.870 -8.185 1.00 69.19 104 THR A O 1
ATOM 812 N N . ILE A 1 105 ? -1.260 10.599 -6.524 1.00 77.94 105 ILE A N 1
ATOM 813 C CA . ILE A 1 105 ? -1.264 9.353 -7.286 1.00 77.94 105 ILE A CA 1
ATOM 814 C C . ILE A 1 105 ? -2.305 8.440 -6.686 1.00 77.94 105 ILE A C 1
ATOM 816 O O . ILE A 1 105 ? -2.126 7.919 -5.587 1.00 77.94 105 ILE A O 1
ATOM 820 N N . ASP A 1 106 ? -3.347 8.208 -7.466 1.00 83.25 106 ASP A N 1
ATOM 821 C CA . ASP A 1 106 ? -4.463 7.375 -7.065 1.00 83.25 106 ASP A CA 1
ATOM 822 C C . ASP A 1 106 ? -4.368 6.030 -7.781 1.00 83.25 106 ASP A C 1
ATOM 824 O O . ASP A 1 106 ? -4.205 5.960 -9.009 1.00 83.25 106 ASP A O 1
ATOM 828 N N . LYS A 1 107 ? -4.409 4.946 -7.002 1.00 82.50 107 LYS A N 1
ATOM 829 C CA . LYS A 1 107 ? -4.355 3.567 -7.500 1.00 82.50 107 LYS A CA 1
ATOM 830 C C . LYS A 1 107 ? -5.384 2.698 -6.798 1.00 82.50 107 LYS A C 1
ATOM 832 O O . LYS A 1 107 ? -5.722 2.915 -5.640 1.00 82.50 107 LYS A O 1
ATOM 837 N N . ALA A 1 108 ?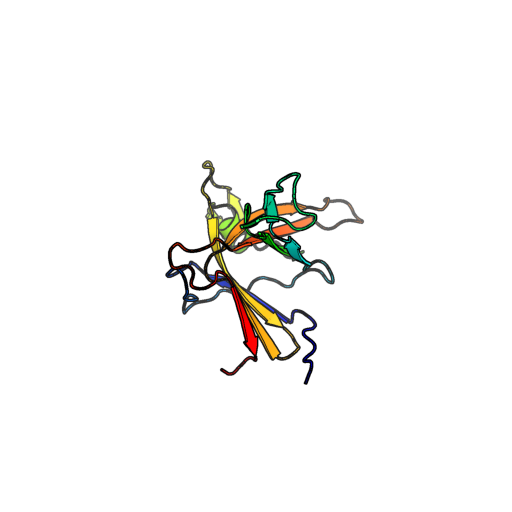 -5.858 1.695 -7.524 1.00 82.69 108 ALA A N 1
ATOM 838 C CA . ALA A 1 108 ? -6.654 0.618 -6.964 1.00 82.69 108 ALA A CA 1
ATOM 839 C C . ALA A 1 108 ? -5.717 -0.529 -6.563 1.00 82.69 108 ALA A C 1
ATOM 841 O O . ALA A 1 108 ? -4.758 -0.804 -7.292 1.00 82.69 108 ALA A O 1
ATOM 842 N N . PHE A 1 109 ? -5.987 -1.200 -5.444 1.00 84.25 109 PHE A N 1
ATOM 843 C CA . PHE A 1 109 ? -5.183 -2.321 -4.954 1.00 84.25 109 PHE A CA 1
ATOM 844 C C . PHE A 1 109 ? -6.018 -3.554 -4.703 1.00 84.25 109 PHE A C 1
ATOM 846 O O . PHE A 1 109 ? -7.164 -3.478 -4.273 1.00 84.25 109 PHE A O 1
ATOM 853 N N . ARG A 1 110 ? -5.380 -4.700 -4.904 1.00 84.88 110 ARG A N 1
ATOM 854 C CA . ARG A 1 110 ? -5.899 -5.995 -4.498 1.00 84.88 110 ARG A CA 1
ATOM 855 C C . ARG A 1 110 ? -4.821 -6.736 -3.728 1.00 84.88 110 ARG A C 1
ATOM 857 O O . ARG A 1 110 ? -3.736 -6.976 -4.256 1.00 84.88 110 ARG A O 1
ATOM 864 N N . VAL A 1 111 ? -5.121 -7.106 -2.495 1.00 84.56 111 VAL A N 1
ATOM 865 C CA . VAL A 1 111 ? -4.257 -7.911 -1.633 1.00 84.56 111 VAL A CA 1
ATOM 866 C C . VAL A 1 111 ? -4.876 -9.290 -1.515 1.00 84.56 111 VAL A C 1
ATOM 868 O O . VAL A 1 111 ? -5.999 -9.438 -1.039 1.00 84.56 111 VAL A O 1
ATOM 871 N N . VAL A 1 112 ? -4.150 -10.303 -1.969 1.00 85.12 112 VAL A N 1
ATOM 872 C CA . VAL A 1 112 ? -4.567 -11.700 -1.863 1.00 85.12 112 VAL A CA 1
ATOM 873 C C . VAL A 1 112 ? -3.890 -12.301 -0.643 1.00 85.12 112 VAL A C 1
ATOM 875 O O . VAL A 1 112 ? -2.662 -12.278 -0.534 1.00 85.12 112 VAL A O 1
ATOM 878 N N . PHE A 1 113 ? -4.686 -12.852 0.263 1.00 83.31 113 PHE A N 1
ATOM 879 C CA . PHE A 1 113 ? -4.206 -13.568 1.437 1.00 83.31 113 PHE A CA 1
ATOM 880 C C . PHE A 1 113 ? -4.116 -15.074 1.158 1.00 83.31 113 PHE A C 1
ATOM 882 O O . PHE A 1 113 ? -4.921 -15.629 0.408 1.00 83.31 113 PHE A O 1
ATOM 889 N N . ASP A 1 114 ? -3.175 -15.762 1.805 1.00 81.19 114 ASP A N 1
ATOM 890 C CA . ASP A 1 114 ? -3.035 -17.225 1.723 1.00 81.19 114 ASP A CA 1
ATOM 891 C C . ASP A 1 114 ? -4.239 -17.960 2.323 1.00 81.19 114 ASP A C 1
ATOM 893 O O . ASP A 1 114 ? -4.563 -19.071 1.914 1.00 81.19 114 ASP A O 1
ATOM 897 N N . SER A 1 115 ? -4.958 -17.301 3.234 1.00 78.69 115 SER A N 1
ATOM 898 C CA . SER A 1 115 ? -6.266 -17.734 3.750 1.00 78.69 115 SER A CA 1
ATOM 899 C C . SER A 1 115 ? -7.383 -17.795 2.689 1.00 78.69 115 SER A C 1
ATOM 901 O O . SER A 1 115 ? -8.521 -18.131 3.010 1.00 78.69 115 SER A O 1
ATOM 903 N N . GLY A 1 116 ? -7.092 -17.477 1.422 1.00 76.69 116 GLY A N 1
ATOM 904 C CA . GLY A 1 116 ? -8.073 -17.484 0.335 1.00 76.69 116 GLY A CA 1
ATOM 905 C C . GLY A 1 116 ? -9.029 -16.299 0.403 1.00 76.69 116 GLY A C 1
ATOM 906 O O . GLY A 1 116 ? -10.137 -16.374 -0.108 1.00 76.69 116 GLY A O 1
ATOM 907 N N . HIS A 1 117 ? -8.631 -15.226 1.082 1.00 82.94 117 HIS A N 1
ATOM 908 C CA . HIS A 1 117 ? -9.389 -13.984 1.174 1.00 82.94 117 HIS A CA 1
ATOM 909 C C . HIS A 1 117 ? -8.722 -12.919 0.312 1.00 82.94 117 HIS A C 1
ATOM 911 O O . HIS A 1 117 ? -7.519 -12.975 0.043 1.00 82.94 117 HIS A O 1
ATOM 917 N N . VAL A 1 118 ? -9.505 -11.942 -0.121 1.00 84.81 118 VAL A N 1
ATOM 918 C CA . VAL A 1 118 ? -9.055 -10.837 -0.954 1.00 84.81 118 VAL A CA 1
ATOM 919 C C . VAL A 1 118 ? -9.504 -9.535 -0.309 1.00 84.81 118 VAL A C 1
ATOM 921 O O . VAL A 1 118 ? -10.667 -9.393 0.065 1.00 84.81 118 VAL A O 1
ATOM 924 N N . MET A 1 119 ? -8.571 -8.602 -0.160 1.00 82.81 119 MET A N 1
ATOM 925 C CA . MET A 1 119 ? -8.850 -7.224 0.221 1.00 82.81 119 MET A CA 1
ATOM 926 C C . MET A 1 119 ? -8.685 -6.331 -0.998 1.00 82.81 119 MET A C 1
ATOM 928 O O . MET A 1 119 ? -7.607 -6.252 -1.584 1.00 82.81 119 MET A O 1
ATOM 932 N N . ASP A 1 120 ? -9.761 -5.649 -1.343 1.00 84.88 120 ASP A N 1
ATOM 933 C CA . ASP A 1 120 ? -9.878 -4.783 -2.498 1.00 84.88 120 ASP A CA 1
ATOM 934 C C . ASP A 1 120 ? -9.969 -3.331 -2.021 1.00 84.88 120 ASP A C 1
ATOM 936 O O . ASP A 1 120 ? -10.804 -2.996 -1.187 1.00 84.88 120 ASP A O 1
ATOM 940 N N . ILE A 1 121 ? -9.099 -2.467 -2.539 1.00 82.19 121 ILE A N 1
ATOM 941 C CA . ILE A 1 121 ? -9.115 -1.015 -2.338 1.00 82.19 121 ILE A CA 1
ATOM 942 C C . ILE A 1 121 ? -9.415 -0.401 -3.702 1.00 82.19 121 ILE A C 1
ATOM 944 O O . ILE A 1 121 ? -8.590 -0.481 -4.615 1.00 82.19 121 ILE A O 1
ATOM 948 N N . TYR A 1 122 ? -10.597 0.190 -3.860 1.00 80.56 122 TYR A N 1
ATOM 949 C CA . TYR A 1 122 ? -11.068 0.665 -5.167 1.00 80.56 122 TYR A CA 1
ATOM 950 C C . TYR A 1 122 ? -10.391 1.965 -5.596 1.00 80.56 122 TYR A C 1
ATOM 952 O O . TYR A 1 122 ? -10.084 2.152 -6.773 1.00 80.56 122 TYR A O 1
ATOM 960 N N . ASN A 1 123 ? -10.106 2.836 -4.629 1.00 80.12 123 ASN A N 1
ATOM 961 C CA . ASN A 1 123 ? -9.384 4.075 -4.850 1.00 80.12 123 ASN A CA 1
ATOM 962 C C . ASN A 1 123 ? -8.550 4.419 -3.613 1.00 80.12 123 ASN A C 1
ATOM 964 O O . ASN A 1 123 ? -9.105 4.636 -2.537 1.00 80.12 123 ASN A O 1
ATOM 968 N N . GLY A 1 124 ? -7.226 4.447 -3.749 1.00 74.50 124 GLY A N 1
ATOM 969 C CA . GLY A 1 124 ? -6.307 4.778 -2.670 1.00 74.50 124 GLY A CA 1
ATOM 970 C C . GLY A 1 124 ? -5.244 5.776 -3.103 1.00 74.50 124 GLY A C 1
ATOM 971 O O . GLY A 1 124 ? -4.572 5.583 -4.121 1.00 74.50 124 GLY A O 1
ATOM 972 N N . SER A 1 125 ? -5.055 6.809 -2.285 1.00 80.94 125 SER A N 1
ATOM 973 C CA . SER A 1 125 ? -3.940 7.731 -2.435 1.00 80.94 125 SER A CA 1
ATOM 974 C C . SER A 1 125 ? -2.649 7.028 -2.034 1.00 80.94 125 SER A C 1
ATOM 976 O O . SER A 1 125 ? -2.543 6.446 -0.949 1.00 80.94 125 SER A O 1
ATOM 978 N N . CYS A 1 126 ? -1.673 7.054 -2.933 1.00 81.19 126 CYS A N 1
ATOM 979 C CA . CYS A 1 126 ? -0.423 6.327 -2.799 1.00 81.19 126 CYS A CA 1
ATOM 980 C C . CYS A 1 126 ? 0.734 7.269 -2.518 1.00 81.19 126 CYS A C 1
ATOM 982 O O . CYS A 1 126 ? 0.963 8.237 -3.245 1.00 81.19 126 CYS A O 1
ATOM 984 N N . VAL A 1 127 ? 1.549 6.906 -1.534 1.00 82.88 127 VAL A N 1
ATOM 985 C CA . VAL A 1 127 ? 2.824 7.562 -1.268 1.00 82.88 127 VAL A CA 1
ATOM 986 C C . VAL A 1 127 ? 3.909 6.500 -1.193 1.00 82.88 127 VAL A C 1
ATOM 988 O O . VAL A 1 127 ? 3.983 5.735 -0.233 1.00 82.88 127 VAL A O 1
ATOM 991 N N . ALA A 1 128 ? 4.781 6.465 -2.200 1.00 81.19 128 ALA A N 1
ATOM 992 C CA . ALA A 1 128 ? 6.006 5.676 -2.141 1.00 81.19 128 ALA A CA 1
ATOM 993 C C . ALA A 1 128 ? 7.147 6.489 -1.510 1.00 81.19 128 ALA A C 1
ATOM 995 O O . ALA A 1 128 ? 7.276 7.689 -1.768 1.00 81.19 128 ALA A O 1
ATOM 996 N N . ARG A 1 129 ? 8.021 5.859 -0.723 1.00 83.19 129 ARG A N 1
ATOM 997 C CA . ARG A 1 129 ? 9.258 6.454 -0.187 1.00 83.19 129 ARG A CA 1
ATOM 998 C C . ARG A 1 129 ? 10.406 5.450 -0.226 1.00 83.19 129 ARG A C 1
ATOM 1000 O O . ARG A 1 129 ? 10.198 4.271 0.017 1.00 83.19 129 ARG A O 1
ATOM 1007 N N . MET A 1 130 ? 11.622 5.911 -0.508 1.00 79.31 130 MET A N 1
ATOM 1008 C CA . MET A 1 130 ? 12.815 5.067 -0.370 1.00 79.31 130 MET A CA 1
ATOM 1009 C C . MET A 1 130 ? 13.201 4.987 1.102 1.00 79.31 130 MET A C 1
ATOM 1011 O O . MET A 1 130 ? 13.225 6.005 1.797 1.00 79.31 130 MET A O 1
ATOM 1015 N N . THR A 1 131 ? 13.504 3.784 1.567 1.00 78.75 131 THR A N 1
ATOM 1016 C CA . THR A 1 131 ? 13.908 3.498 2.943 1.00 78.75 131 THR A CA 1
ATOM 1017 C C . THR A 1 131 ? 15.111 2.547 2.944 1.00 78.75 131 THR A C 1
ATOM 1019 O O . THR A 1 131 ? 15.523 2.011 1.918 1.00 78.75 131 THR A O 1
ATOM 1022 N N . GLY A 1 132 ? 15.752 2.371 4.098 1.00 68.69 132 GLY A N 1
ATOM 1023 C CA . GLY A 1 132 ? 16.975 1.572 4.206 1.00 68.69 132 GLY A CA 1
ATOM 1024 C C . GLY A 1 132 ? 18.251 2.388 3.986 1.00 68.69 132 GLY A C 1
ATOM 1025 O O . GLY A 1 132 ? 18.249 3.616 4.054 1.00 68.69 132 GLY A O 1
ATOM 1026 N N . GLY A 1 133 ? 19.375 1.704 3.804 1.00 69.50 133 GLY A N 1
ATOM 1027 C CA . GLY A 1 133 ? 20.671 2.348 3.596 1.00 69.50 133 GLY A CA 1
ATOM 1028 C C . GLY A 1 133 ? 21.591 1.436 2.806 1.00 69.50 133 GLY A C 1
ATOM 1029 O O . GLY A 1 133 ? 21.535 0.237 3.006 1.00 69.50 133 GLY A O 1
ATOM 1030 N N . GLY A 1 134 ? 22.435 1.986 1.932 1.00 63.38 134 GLY A N 1
ATOM 1031 C CA . GLY A 1 134 ? 23.341 1.222 1.056 1.00 63.38 134 GLY A CA 1
ATOM 1032 C C . GLY A 1 134 ? 24.568 0.622 1.749 1.00 63.38 134 GLY A C 1
ATOM 1033 O O . GLY A 1 134 ? 25.642 0.572 1.156 1.00 63.38 134 GLY A O 1
ATOM 1034 N N . GLY A 1 135 ? 24.443 0.257 3.025 1.00 68.94 135 GLY A N 1
ATOM 1035 C CA . GLY A 1 135 ? 25.521 -0.343 3.808 1.00 68.94 135 GLY A CA 1
ATOM 1036 C C . GLY A 1 135 ? 25.573 -1.859 3.632 1.00 68.94 135 GLY A C 1
ATOM 1037 O O . GLY A 1 135 ? 24.617 -2.476 3.191 1.00 68.94 135 GLY A O 1
ATOM 1038 N N . ARG A 1 136 ? 26.673 -2.496 4.040 1.00 61.44 136 ARG A N 1
ATOM 1039 C CA . ARG A 1 136 ? 26.825 -3.961 3.946 1.00 61.44 136 ARG A CA 1
ATOM 1040 C C . ARG A 1 136 ? 25.751 -4.743 4.719 1.00 61.44 136 ARG A C 1
ATOM 1042 O O . ARG A 1 136 ? 25.431 -5.864 4.345 1.00 61.44 136 ARG A O 1
ATOM 1049 N N . ASP A 1 137 ? 25.195 -4.121 5.757 1.00 67.75 137 ASP A N 1
ATOM 1050 C CA . ASP A 1 137 ? 24.230 -4.726 6.680 1.00 67.75 137 ASP A CA 1
ATOM 1051 C C . ASP A 1 137 ? 22.779 -4.301 6.411 1.00 67.75 137 ASP A C 1
ATOM 1053 O O . ASP A 1 137 ? 21.862 -4.753 7.096 1.00 67.75 137 ASP A O 1
ATOM 1057 N N . LYS A 1 138 ? 22.549 -3.389 5.457 1.00 68.75 138 LYS A N 1
ATOM 1058 C CA . LYS A 1 138 ? 21.214 -2.874 5.136 1.00 68.75 138 LYS A CA 1
ATOM 1059 C C . LYS A 1 138 ? 21.020 -2.885 3.628 1.00 68.75 138 LYS A C 1
ATOM 1061 O O . LYS A 1 138 ? 21.873 -2.440 2.877 1.00 68.75 138 LYS A O 1
ATOM 1066 N N . MET A 1 139 ? 19.889 -3.411 3.179 1.00 72.94 139 MET A N 1
ATOM 1067 C CA . MET A 1 139 ? 19.500 -3.307 1.777 1.00 72.94 139 MET A CA 1
ATOM 1068 C C . MET A 1 139 ? 18.681 -2.032 1.587 1.00 72.94 139 MET A C 1
ATOM 1070 O O . MET A 1 139 ? 18.005 -1.569 2.514 1.00 72.94 139 MET A O 1
ATOM 1074 N N . PHE A 1 140 ? 18.755 -1.453 0.391 1.00 75.44 140 PHE A N 1
ATOM 1075 C CA . PHE A 1 140 ? 17.776 -0.455 -0.014 1.00 75.44 140 PHE A CA 1
ATOM 1076 C C . PHE A 1 140 ? 16.409 -1.125 -0.102 1.00 75.44 140 PHE A C 1
ATOM 1078 O O . PHE A 1 140 ? 16.277 -2.222 -0.639 1.00 75.44 140 PHE A O 1
ATOM 1085 N N . ALA A 1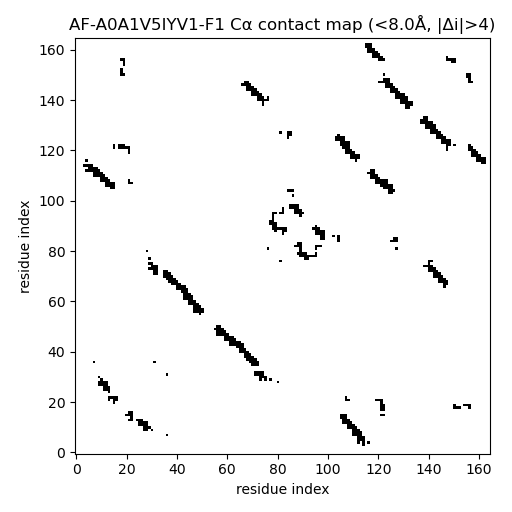 141 ? 15.412 -0.455 0.452 1.00 80.12 141 ALA A N 1
ATOM 1086 C CA . ALA A 1 141 ? 14.024 -0.839 0.343 1.00 80.12 141 ALA A CA 1
ATOM 1087 C C . ALA A 1 141 ? 13.230 0.362 -0.166 1.00 80.12 141 ALA A C 1
ATOM 1089 O O . ALA A 1 141 ? 13.670 1.516 -0.110 1.00 80.12 141 ALA A O 1
ATOM 1090 N N . TRP A 1 142 ? 12.036 0.106 -0.662 1.00 80.50 142 TRP A N 1
ATOM 1091 C CA . TRP A 1 142 ? 11.045 1.156 -0.804 1.00 80.50 142 TRP A CA 1
ATOM 1092 C C . TRP A 1 142 ? 9.787 0.749 -0.066 1.00 80.50 142 TRP A C 1
ATOM 1094 O O . TRP A 1 142 ? 9.437 -0.425 0.025 1.00 80.50 142 TRP A O 1
ATOM 1104 N N . GLU A 1 143 ? 9.149 1.743 0.524 1.00 84.12 143 GLU A N 1
ATOM 1105 C CA . GLU A 1 143 ? 7.912 1.598 1.255 1.00 84.12 143 GLU A CA 1
ATOM 1106 C C . GLU A 1 143 ? 6.791 2.263 0.472 1.00 84.12 143 GLU A C 1
ATOM 1108 O O . GLU A 1 143 ? 6.951 3.377 -0.032 1.00 84.12 143 GLU A O 1
ATOM 1113 N N . LEU A 1 144 ? 5.661 1.578 0.399 1.00 83.62 144 LEU A N 1
ATOM 1114 C CA . LEU A 1 144 ? 4.421 2.053 -0.175 1.00 83.62 144 LEU A CA 1
ATOM 1115 C C . LEU A 1 144 ? 3.397 2.214 0.939 1.00 83.62 144 LEU A C 1
ATOM 1117 O O . LEU A 1 144 ? 3.081 1.242 1.623 1.00 83.62 144 LEU A O 1
ATOM 1121 N N . LYS A 1 145 ? 2.860 3.423 1.084 1.00 83.88 145 LYS A N 1
ATOM 1122 C CA . LYS A 1 145 ? 1.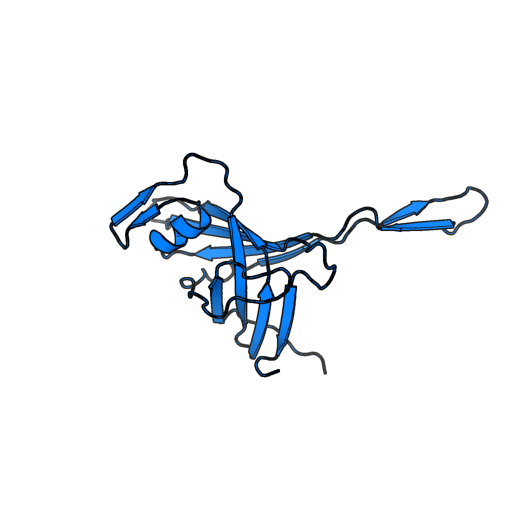690 3.701 1.913 1.00 83.88 145 LYS A CA 1
ATOM 1123 C C . LYS A 1 145 ? 0.487 3.959 1.012 1.00 83.88 145 LYS A C 1
ATOM 1125 O O . LYS A 1 145 ? 0.577 4.777 0.096 1.00 83.88 145 LYS A O 1
ATOM 1130 N N . VAL A 1 146 ? -0.615 3.271 1.282 1.00 81.88 146 VAL A N 1
ATOM 1131 C CA . VAL A 1 146 ? -1.895 3.397 0.582 1.00 81.88 146 VAL A CA 1
ATOM 1132 C C . VAL A 1 146 ? -2.958 3.809 1.591 1.00 81.88 146 VAL A C 1
ATOM 1134 O O . VAL A 1 146 ? -3.174 3.112 2.583 1.00 81.88 146 VAL A O 1
ATOM 1137 N N . THR A 1 147 ? -3.629 4.922 1.319 1.00 80.62 147 THR A N 1
ATOM 1138 C CA . THR A 1 147 ? -4.767 5.410 2.104 1.00 80.62 147 THR A CA 1
ATOM 1139 C C . THR A 1 147 ? -6.012 5.403 1.214 1.00 80.62 147 THR A C 1
ATOM 1141 O O . THR A 1 147 ? -6.052 6.182 0.257 1.00 80.62 147 THR A O 1
ATOM 1144 N N . PRO A 1 148 ? -7.010 4.530 1.455 1.00 78.06 148 PRO A N 1
ATOM 1145 C CA . PRO A 1 148 ? -8.256 4.513 0.706 1.00 78.06 148 PRO A CA 1
ATOM 1146 C C . PRO A 1 148 ? -8.953 5.863 0.809 1.00 78.06 148 PRO A C 1
ATOM 1148 O O . PRO A 1 148 ? -9.130 6.406 1.898 1.00 78.06 148 PRO A O 1
ATOM 1151 N N . MET A 1 149 ? -9.373 6.400 -0.326 1.00 69.75 149 MET A N 1
ATOM 1152 C CA . MET A 1 149 ? -10.138 7.634 -0.3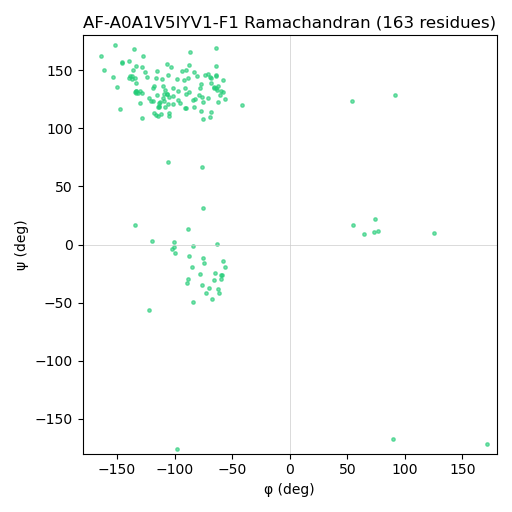62 1.00 69.75 149 MET A CA 1
ATOM 1153 C C . MET A 1 149 ? -11.622 7.297 -0.290 1.00 69.75 149 MET A C 1
ATOM 1155 O O . MET A 1 149 ? -12.124 6.467 -1.050 1.00 69.75 149 MET A O 1
ATOM 1159 N N . LEU A 1 150 ? -12.332 7.950 0.628 1.00 61.41 150 LEU A N 1
ATOM 1160 C CA . LEU A 1 150 ? -13.787 7.890 0.677 1.00 61.41 150 LEU A CA 1
ATOM 1161 C C . LEU A 1 150 ? -14.342 8.484 -0.613 1.00 61.41 150 LEU A C 1
ATOM 1163 O O . LEU A 1 150 ? -14.051 9.627 -0.975 1.00 61.41 150 LEU A O 1
ATOM 1167 N N . THR A 1 151 ? -15.124 7.686 -1.325 1.00 53.91 151 THR A N 1
ATOM 1168 C CA . THR A 1 151 ? -15.762 8.121 -2.559 1.00 53.91 151 THR A CA 1
ATOM 1169 C C . THR A 1 151 ? -17.044 8.876 -2.235 1.00 53.91 151 THR A C 1
ATOM 1171 O O . THR A 1 151 ? -17.713 8.599 -1.237 1.00 53.91 151 THR A O 1
ATOM 1174 N N . GLN A 1 152 ? -17.400 9.853 -3.076 1.00 51.25 152 GLN A N 1
ATOM 1175 C CA . GLN A 1 152 ? -18.621 10.659 -2.903 1.00 51.25 152 GLN A CA 1
ATOM 1176 C C . GLN A 1 152 ? -19.901 9.811 -2.829 1.00 51.25 152 GLN A C 1
ATOM 1178 O O . GLN A 1 152 ? -20.908 10.272 -2.297 1.00 51.25 152 GLN A O 1
ATOM 1183 N N . ASP A 1 153 ? -19.844 8.571 -3.316 1.00 53.25 153 ASP A N 1
ATOM 1184 C CA . ASP A 1 153 ? -20.969 7.645 -3.389 1.00 53.25 153 ASP A CA 1
ATOM 1185 C C . ASP A 1 153 ? -21.222 6.870 -2.081 1.00 53.25 153 ASP A C 1
ATOM 1187 O O . ASP A 1 153 ? -22.164 6.081 -2.028 1.00 53.25 153 ASP A O 1
ATOM 1191 N N . LEU A 1 154 ? -20.408 7.068 -1.027 1.00 54.62 154 LEU A N 1
ATOM 1192 C CA . LEU A 1 154 ? -20.544 6.414 0.293 1.00 54.62 154 LEU A CA 1
ATOM 1193 C C . LEU A 1 154 ? -20.590 4.869 0.242 1.00 54.62 154 LEU A C 1
ATOM 1195 O O . LEU A 1 154 ? -20.980 4.220 1.210 1.00 54.62 154 LEU A O 1
ATOM 1199 N N . ALA A 1 155 ? -20.180 4.265 -0.872 1.00 54.41 155 ALA A N 1
ATOM 1200 C CA . ALA A 1 155 ? -20.370 2.844 -1.162 1.00 54.41 155 ALA A CA 1
ATOM 1201 C C . ALA A 1 155 ? -19.233 1.937 -0.645 1.00 54.41 155 ALA A C 1
ATOM 1203 O O . ALA A 1 155 ? -19.174 0.761 -0.996 1.00 54.41 155 ALA A O 1
ATOM 1204 N N . GLY A 1 156 ? -18.370 2.467 0.225 1.00 59.59 156 GLY A N 1
ATOM 1205 C CA . GLY A 1 156 ? -17.216 1.764 0.787 1.00 59.59 156 GLY A CA 1
ATOM 1206 C C . GLY A 1 156 ? -15.951 1.963 -0.050 1.00 59.59 156 GLY A C 1
ATOM 1207 O O . GLY A 1 156 ? -15.945 1.772 -1.260 1.00 59.59 156 GLY A O 1
ATOM 1208 N N . SER A 1 157 ? -14.862 2.370 0.604 1.00 68.69 157 SER A N 1
ATOM 1209 C CA . SER A 1 157 ? -13.554 2.611 -0.029 1.00 68.69 157 SER A CA 1
ATOM 1210 C C . SER A 1 157 ? -12.705 1.339 -0.158 1.00 68.69 157 SER A C 1
ATOM 1212 O O . SER A 1 157 ? -11.784 1.282 -0.978 1.00 68.69 157 SER A O 1
ATOM 1214 N N . TYR A 1 158 ? -13.033 0.310 0.627 1.00 71.56 158 TYR A N 1
ATOM 1215 C CA . TYR A 1 158 ? -12.389 -0.994 0.611 1.00 71.56 158 TYR A CA 1
ATOM 1216 C C . TYR A 1 158 ? -13.390 -2.120 0.913 1.00 71.56 158 TYR A C 1
ATOM 1218 O O . TYR A 1 158 ? -14.421 -1.902 1.551 1.00 71.56 158 TYR A O 1
ATOM 1226 N N . MET A 1 159 ? -13.075 -3.333 0.468 1.00 79.75 159 MET A N 1
ATOM 1227 C CA . MET A 1 159 ? -13.841 -4.553 0.729 1.00 79.75 159 MET A CA 1
ATOM 1228 C C . MET A 1 159 ? -12.889 -5.679 1.120 1.00 79.75 159 MET A C 1
ATOM 1230 O O . MET A 1 159 ? -11.801 -5.794 0.566 1.00 79.75 159 MET A O 1
ATOM 1234 N N . ILE A 1 160 ? -13.306 -6.535 2.052 1.00 79.12 160 ILE A N 1
ATOM 1235 C CA . ILE A 1 160 ? -12.641 -7.809 2.333 1.00 79.12 160 ILE A CA 1
ATOM 1236 C C . ILE A 1 160 ? -13.652 -8.915 2.052 1.00 79.12 160 ILE A C 1
ATOM 1238 O O . ILE A 1 160 ? -14.742 -8.909 2.622 1.00 79.12 160 ILE A O 1
ATOM 1242 N N . ALA A 1 161 ? -13.303 -9.850 1.175 1.00 80.56 161 ALA A N 1
ATOM 1243 C CA . ALA A 1 161 ? -14.177 -10.952 0.790 1.00 80.56 161 ALA A CA 1
ATOM 1244 C C . ALA A 1 161 ? -13.416 -12.270 0.646 1.00 80.56 161 ALA A C 1
ATOM 1246 O O . ALA A 1 161 ? -12.205 -12.292 0.432 1.00 80.56 161 ALA A O 1
ATOM 1247 N N . ALA A 1 162 ? -14.137 -13.385 0.746 1.00 72.88 162 ALA A N 1
ATOM 1248 C CA . ALA A 1 162 ? -13.598 -14.693 0.400 1.00 72.88 162 ALA A CA 1
ATOM 1249 C C . ALA A 1 162 ? -13.373 -14.772 -1.120 1.00 72.88 162 ALA A C 1
ATOM 1251 O O . ALA A 1 162 ? -14.197 -14.298 -1.903 1.00 72.88 162 ALA A O 1
ATOM 1252 N N . SER A 1 163 ? -12.265 -15.371 -1.560 1.00 53.81 163 SER A N 1
ATOM 1253 C CA . SER A 1 163 ? -11.991 -15.528 -2.987 1.00 53.81 163 SER A CA 1
ATOM 1254 C C . SER A 1 163 ? -12.999 -16.516 -3.581 1.00 53.81 163 SER A C 1
ATOM 1256 O O . SER A 1 163 ? -12.974 -17.697 -3.228 1.00 53.81 163 SER A O 1
ATOM 1258 N N . GLY A 1 164 ? -13.878 -16.045 -4.468 1.00 50.84 164 GLY A N 1
ATOM 1259 C CA . GLY A 1 164 ? -14.863 -16.888 -5.159 1.00 50.84 164 GLY A CA 1
ATOM 1260 C C . GLY A 1 164 ? -16.327 -16.456 -5.040 1.00 50.84 164 GLY A C 1
ATOM 1261 O O . GLY A 1 164 ? -17.190 -17.230 -5.450 1.00 50.84 164 GLY A O 1
ATOM 1262 N N . VAL A 1 165 ? -16.604 -15.260 -4.508 1.00 41.53 165 VAL A N 1
ATOM 1263 C CA . VAL A 1 165 ? -17.911 -14.585 -4.620 1.00 41.53 165 VAL A CA 1
ATOM 1264 C C . VAL A 1 165 ? -17.813 -13.444 -5.621 1.00 41.53 165 VAL A C 1
ATOM 1266 O O . VAL A 1 165 ? -16.799 -12.713 -5.557 1.00 41.53 165 VAL A O 1
#

Nearest PDB structures (foldseek):
  9d94-assembly1_Jk  TM=6.718E-01  e=6.952E-04  Mycobacterium phage Bxb1
  8vjh-assembly1_K  TM=7.020E-01  e=2.960E-03  Chivirus chi
  8xkn-assembly1_C  TM=5.981E-01  e=6.589E-04  Bacillus halotolerans
  8vhx-assembly1_H  TM=7.096E-01  e=2.274E-02  Chivirus chi
  8hqz-assembly1_L  TM=5.463E-01  e=2.531E-02  Escherichia phage DT57C

Sequence (165 aa):
MAEYIYAVKQMFYGTPTGSNTLPESLSPLPDTVKGTITVEETEGTLTKFWVDQKKEPVRVIKSEEGDFTLTAQFYDFDFEKYAAFKGGVGVAGASFTPSTDYTTIDKAFRVVFDSGHVMDIYNGSCVARMTGGGGRDKMFAWELKVTPMLTQDLAGSYMIAASGV

Mean predicted aligned error: 11.37 Å

Solvent-accessible 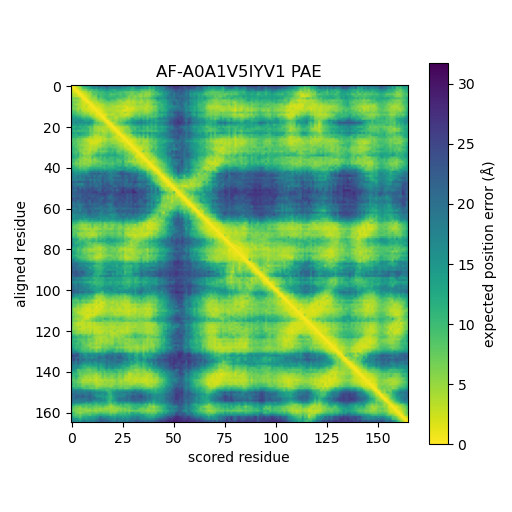surface area (backbone atoms only — not comparable to full-atom values): 9443 Å² total; per-residue (Å²): 130,93,80,76,83,47,62,79,69,50,44,30,37,26,62,50,74,48,63,79,38,72,43,93,67,63,46,76,54,75,71,63,43,89,89,42,68,44,80,47,75,45,83,43,48,71,48,68,41,74,46,100,91,48,99,60,64,80,42,78,42,79,73,42,77,51,51,50,39,40,34,39,30,25,59,71,82,54,31,42,63,54,12,67,46,47,68,25,58,37,38,80,92,77,45,63,48,70,39,94,60,95,66,87,40,66,32,14,38,39,39,35,29,67,59,46,32,35,38,38,29,15,29,16,46,42,47,57,44,81,42,74,40,92,47,100,91,36,63,54,32,38,36,40,37,36,33,55,44,82,42,96,78,75,81,53,29,60,49,77,46,63,69,88,119

pLDDT: mean 72.23, std 10.07, range [41.53, 87.12]

Secondary structure (DSSP, 8-state):
-PPPP--EEEEEEE---SSS---S--EEPPPBPTT--EEEEPPPPEEEEP-TT-SS-SEEEE-SPPPEEEEEEES---HHHHHHTTTSEEETTTEEE--SS----EEEEEEEETTSEEEEEEEEEEEEEEEE-SSTT--EEEEEEEEEPPPTT-S-SEEEEETT-